Protein AF-A0A0C3NPZ9-F1 (afdb_monomer_lite)

Structure (mmCIF, N/CA/C/O backbone):
data_AF-A0A0C3NPZ9-F1
#
_entry.id   AF-A0A0C3NPZ9-F1
#
loop_
_atom_site.group_PDB
_atom_site.id
_atom_site.type_symbol
_atom_site.label_atom_id
_atom_site.label_alt_id
_atom_site.label_comp_id
_atom_site.label_asym_id
_atom_site.label_entity_id
_atom_site.label_seq_id
_atom_site.pdbx_PDB_ins_code
_atom_site.Cartn_x
_atom_site.Cartn_y
_atom_site.Cartn_z
_atom_site.occupancy
_atom_site.B_iso_or_equiv
_atom_site.auth_seq_id
_atom_site.auth_comp_id
_atom_site.auth_asym_id
_atom_site.auth_atom_id
_atom_site.pdbx_PDB_model_num
ATOM 1 N N . MET A 1 1 ? -1.821 -2.850 -9.530 1.00 48.66 1 MET A N 1
ATOM 2 C CA . MET A 1 1 ? -2.985 -3.071 -8.647 1.00 48.66 1 MET A CA 1
ATOM 3 C C . MET A 1 1 ? -3.741 -4.342 -9.054 1.00 48.66 1 MET A C 1
ATOM 5 O O . MET A 1 1 ? -3.754 -5.265 -8.270 1.00 48.66 1 MET A O 1
ATOM 9 N N . VAL A 1 2 ? -4.189 -4.513 -10.308 1.00 52.78 2 VAL A N 1
ATOM 10 C CA . VAL A 1 2 ? -4.912 -5.738 -10.766 1.00 52.78 2 VAL A CA 1
ATOM 11 C C . VAL A 1 2 ? -4.054 -7.022 -10.913 1.00 52.78 2 VAL A C 1
ATOM 13 O O . VAL A 1 2 ? -4.598 -8.112 -11.031 1.00 52.78 2 VAL A O 1
ATOM 16 N N . LEU A 1 3 ? -2.719 -6.933 -10.892 1.00 66.12 3 LEU A N 1
ATOM 17 C CA . LEU A 1 3 ? -1.828 -8.089 -11.119 1.00 66.12 3 LEU A CA 1
ATOM 18 C C . LEU A 1 3 ? -1.519 -8.930 -9.865 1.00 66.12 3 LEU A C 1
ATOM 20 O O . LEU A 1 3 ? -1.124 -10.080 -10.014 1.00 66.12 3 LEU A O 1
ATOM 24 N N . HIS A 1 4 ? -1.680 -8.373 -8.659 1.00 71.06 4 HIS A N 1
ATOM 25 C CA . HIS A 1 4 ? -1.369 -9.039 -7.386 1.00 71.06 4 HIS A CA 1
ATOM 26 C C . HIS A 1 4 ? -2.396 -8.617 -6.320 1.00 71.06 4 HIS A C 1
ATOM 28 O O . HIS A 1 4 ? -2.152 -7.649 -5.594 1.00 71.06 4 HIS A O 1
ATOM 34 N N . PRO A 1 5 ? -3.566 -9.281 -6.262 1.00 76.94 5 PRO A N 1
ATOM 35 C CA . PRO A 1 5 ? -4.648 -8.901 -5.354 1.00 76.94 5 PRO A CA 1
ATOM 36 C C . PRO A 1 5 ? -4.285 -9.089 -3.873 1.00 76.94 5 PRO A C 1
ATOM 38 O O . PRO A 1 5 ? -4.749 -8.311 -3.046 1.00 76.94 5 PRO A O 1
ATOM 41 N N . ASP A 1 6 ? -3.429 -10.057 -3.537 1.00 82.25 6 ASP A N 1
ATOM 42 C CA . ASP A 1 6 ? -2.950 -10.299 -2.168 1.00 82.25 6 ASP A CA 1
ATOM 43 C C . ASP A 1 6 ? -2.125 -9.123 -1.629 1.00 82.25 6 ASP A C 1
ATOM 45 O O . ASP A 1 6 ? -2.411 -8.596 -0.561 1.00 82.25 6 ASP A O 1
ATOM 49 N N . VAL A 1 7 ? -1.176 -8.622 -2.427 1.00 80.19 7 VAL A N 1
ATOM 50 C CA . VAL A 1 7 ? -0.343 -7.459 -2.064 1.00 80.19 7 VAL A CA 1
ATOM 51 C C . VAL A 1 7 ? -1.195 -6.197 -1.922 1.00 80.19 7 VAL A C 1
ATOM 53 O O . VAL A 1 7 ? -0.918 -5.338 -1.090 1.00 80.19 7 VAL A O 1
ATOM 56 N N . GLN A 1 8 ? -2.251 -6.075 -2.732 1.00 78.31 8 GLN A N 1
ATOM 57 C CA . GLN A 1 8 ? -3.197 -4.972 -2.608 1.00 78.31 8 GLN A CA 1
ATOM 58 C C . GLN A 1 8 ? -4.020 -5.064 -1.315 1.00 78.31 8 GLN A C 1
ATOM 60 O O . GLN A 1 8 ? -4.275 -4.026 -0.714 1.00 78.31 8 GLN A O 1
ATOM 65 N N . GLN A 1 9 ? -4.430 -6.266 -0.899 1.00 84.31 9 GLN A N 1
ATOM 66 C CA . GLN A 1 9 ? -5.135 -6.479 0.370 1.00 84.31 9 GLN A CA 1
ATOM 67 C C . GLN A 1 9 ? -4.251 -6.093 1.555 1.00 84.31 9 GLN A C 1
ATOM 69 O O . GLN A 1 9 ? -4.656 -5.253 2.348 1.00 84.31 9 GLN A O 1
ATOM 74 N N . GLU A 1 10 ? -3.019 -6.596 1.592 1.00 84.12 10 GLU A N 1
ATOM 75 C CA . GLU A 1 10 ? -2.078 -6.346 2.689 1.00 84.12 10 GLU A CA 1
ATOM 76 C C . GLU A 1 10 ? -1.729 -4.849 2.805 1.00 84.12 10 GLU A C 1
ATOM 78 O O . GLU A 1 10 ? -1.748 -4.268 3.890 1.00 84.12 10 GLU A O 1
ATOM 83 N N . ALA A 1 11 ? -1.541 -4.168 1.667 1.00 81.06 11 ALA A N 1
ATOM 84 C CA . ALA A 1 11 ? -1.364 -2.718 1.641 1.00 81.06 11 ALA A CA 1
ATOM 85 C C . ALA A 1 11 ? -2.621 -1.956 2.099 1.00 81.06 11 ALA A C 1
ATOM 87 O O . ALA A 1 11 ? -2.509 -0.932 2.768 1.00 81.06 11 ALA A O 1
ATOM 88 N N . GLN A 1 12 ? -3.820 -2.423 1.743 1.00 79.19 12 GLN A N 1
ATOM 89 C CA . GLN A 1 12 ? -5.074 -1.783 2.140 1.00 79.19 12 GLN A CA 1
ATOM 90 C C . GLN A 1 12 ? -5.353 -1.955 3.639 1.00 79.19 12 GLN A C 1
ATOM 92 O O . GLN A 1 12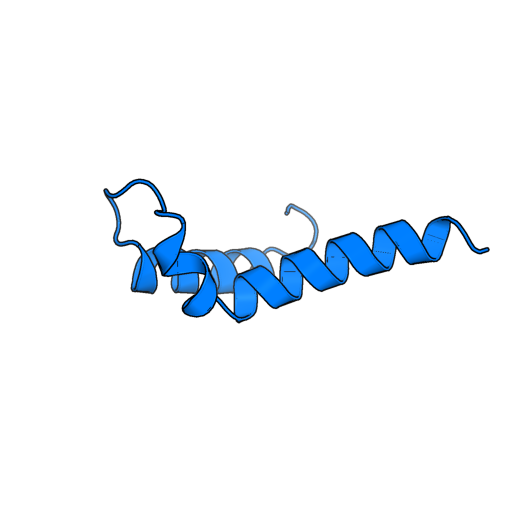 ? -5.849 -1.014 4.255 1.00 79.19 12 GLN A O 1
ATOM 97 N N . GLU A 1 13 ? -5.013 -3.108 4.219 1.00 84.88 13 GLU A N 1
ATOM 98 C CA . GLU A 1 13 ? -5.089 -3.371 5.661 1.00 84.88 1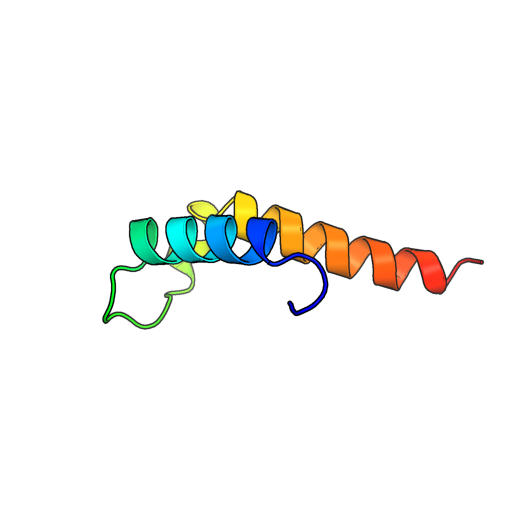3 GLU A CA 1
ATOM 99 C C . GLU A 1 13 ? -4.124 -2.479 6.449 1.00 84.88 13 GLU A C 1
ATOM 101 O O . GLU A 1 13 ? -4.513 -1.903 7.463 1.00 84.88 13 GLU A O 1
ATOM 106 N N . GLU A 1 14 ? -2.894 -2.290 5.959 1.00 83.75 14 GLU A N 1
ATOM 107 C CA . GLU A 1 14 ? -1.933 -1.376 6.590 1.00 83.75 14 GLU A CA 1
ATOM 108 C C . GLU A 1 14 ? -2.439 0.077 6.555 1.00 83.75 14 GLU A C 1
ATOM 110 O O . GLU A 1 14 ? -2.411 0.779 7.567 1.00 83.75 14 GLU A O 1
ATOM 115 N N . ILE A 1 15 ? -2.994 0.514 5.417 1.00 79.44 15 ILE A N 1
ATOM 116 C CA . ILE A 1 15 ? -3.614 1.841 5.283 1.00 79.44 15 ILE A CA 1
ATOM 117 C C . ILE A 1 15 ? -4.803 1.994 6.237 1.00 79.44 15 ILE A C 1
ATOM 119 O O . ILE A 1 15 ? -4.919 3.028 6.893 1.00 79.44 15 ILE A O 1
ATOM 123 N N . ASP A 1 16 ? -5.683 0.996 6.319 1.00 80.88 16 ASP A N 1
ATOM 124 C CA . ASP A 1 16 ? -6.857 1.033 7.195 1.00 80.88 16 ASP A CA 1
ATOM 125 C C . ASP A 1 16 ? -6.451 1.079 8.676 1.00 80.88 16 ASP A C 1
ATOM 127 O O . ASP A 1 16 ? -7.002 1.869 9.444 1.00 80.88 16 ASP A O 1
ATOM 131 N N . SER A 1 17 ? -5.411 0.326 9.054 1.00 80.44 17 SER A N 1
ATOM 132 C CA . SER A 1 17 ? -4.885 0.292 10.421 1.00 80.44 17 SER A CA 1
ATOM 133 C C . SER A 1 17 ? -4.197 1.591 10.848 1.00 80.44 17 SER A C 1
ATOM 135 O O . SER A 1 17 ? -4.190 1.900 12.040 1.00 80.44 17 SER A O 1
ATOM 137 N N . VAL A 1 18 ? -3.584 2.321 9.916 1.00 74.19 18 VAL A N 1
ATOM 138 C CA . VAL A 1 18 ? -2.797 3.529 10.213 1.00 74.19 18 VAL A CA 1
ATOM 139 C C . VAL A 1 18 ? -3.636 4.800 10.062 1.00 74.19 18 VAL A C 1
ATOM 141 O O . VAL A 1 18 ? -3.648 5.642 10.955 1.00 74.19 18 VAL A O 1
ATOM 144 N N . VAL A 1 19 ? -4.391 4.929 8.968 1.00 71.81 19 VAL A N 1
ATOM 145 C CA . VAL A 1 19 ? -5.164 6.142 8.649 1.00 71.81 19 VAL A CA 1
ATOM 146 C C . VAL A 1 19 ? -6.561 6.119 9.282 1.00 71.81 19 VAL A C 1
ATOM 148 O O . VAL A 1 19 ? -7.100 7.176 9.623 1.00 71.81 19 VAL A O 1
ATOM 151 N N . GLY A 1 20 ? -7.151 4.932 9.466 1.00 67.38 20 GLY A N 1
ATOM 152 C CA . GLY A 1 20 ? -8.540 4.764 9.891 1.00 67.38 20 GLY A CA 1
ATOM 153 C C . GLY A 1 20 ? -9.549 5.198 8.816 1.00 67.38 20 GLY A C 1
ATOM 154 O O . GLY A 1 20 ? -9.336 6.168 8.088 1.00 67.38 20 GLY A O 1
ATOM 155 N N . ALA A 1 21 ? -10.682 4.492 8.733 1.00 59.84 21 ALA A N 1
ATOM 156 C CA . ALA A 1 21 ? -11.681 4.516 7.648 1.00 59.84 21 ALA A CA 1
ATOM 157 C C . ALA A 1 21 ? -12.425 5.853 7.352 1.00 59.84 21 ALA A C 1
ATOM 159 O O . ALA A 1 21 ? -13.543 5.844 6.834 1.00 59.84 21 ALA A O 1
ATOM 160 N N . GLY A 1 22 ? -11.852 7.021 7.651 1.00 60.88 22 GLY A N 1
ATOM 161 C CA . GLY A 1 22 ? -12.486 8.319 7.398 1.00 60.88 22 GLY A CA 1
ATOM 162 C C . GLY A 1 22 ? -11.566 9.541 7.375 1.00 60.88 22 GLY A C 1
ATOM 163 O O . GLY A 1 22 ? -12.070 10.650 7.190 1.00 60.88 22 GLY A O 1
ATOM 164 N N . CYS A 1 23 ? -10.250 9.381 7.538 1.00 58.34 23 CYS A N 1
ATOM 165 C CA . CYS A 1 23 ? -9.304 10.495 7.486 1.00 58.34 23 CYS A CA 1
ATOM 166 C C . CYS A 1 23 ? -8.542 10.510 6.157 1.00 58.34 23 CYS A C 1
ATOM 168 O O . CYS A 1 23 ? -8.168 9.477 5.611 1.00 58.34 23 CYS A O 1
ATOM 170 N N . LEU A 1 24 ? -8.307 11.705 5.613 1.00 62.00 24 LEU A N 1
ATOM 171 C CA . LEU A 1 24 ? -7.391 11.856 4.485 1.00 6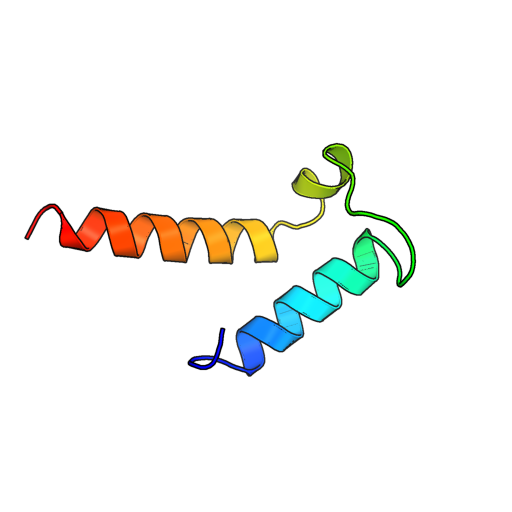2.00 24 LEU A CA 1
ATOM 172 C C . LEU A 1 24 ? -5.978 11.499 4.974 1.00 62.00 24 LEU A C 1
ATOM 174 O O . LEU A 1 24 ? -5.577 12.027 6.015 1.00 62.00 24 LEU A O 1
ATOM 178 N N . PRO A 1 25 ? -5.221 10.652 4.253 1.00 60.28 25 PRO A N 1
ATOM 179 C CA . PRO A 1 25 ? -3.865 10.292 4.647 1.00 60.28 25 PRO A CA 1
ATOM 180 C C . PRO A 1 25 ? -3.027 11.565 4.776 1.00 60.28 25 PRO A C 1
ATOM 182 O O . PRO A 1 25 ? -2.831 12.301 3.803 1.00 60.28 25 PRO A O 1
ATOM 185 N N . HIS A 1 26 ? -2.567 11.861 5.992 1.00 62.69 26 HIS A N 1
ATOM 186 C CA . HIS A 1 26 ? -1.717 13.014 6.237 1.00 62.69 26 HIS A CA 1
ATOM 187 C C . HIS A 1 26 ? -0.262 12.651 5.931 1.00 62.69 26 HIS A C 1
ATOM 189 O O . HIS A 1 26 ? 0.166 11.511 6.096 1.00 62.69 26 HIS A O 1
ATOM 195 N N . SER A 1 27 ? 0.544 13.631 5.519 1.00 60.41 27 SER A N 1
ATOM 196 C CA . SER A 1 27 ? 1.968 13.429 5.204 1.00 60.41 27 SER A CA 1
ATOM 197 C C . SER A 1 27 ? 2.780 12.814 6.359 1.00 60.41 27 SER A C 1
ATOM 199 O O . SER A 1 27 ? 3.865 12.295 6.113 1.00 60.41 27 SER A O 1
ATOM 201 N N . GLY A 1 28 ? 2.264 12.888 7.594 1.00 64.31 28 GLY A N 1
ATOM 202 C CA . GLY A 1 28 ? 2.851 12.314 8.808 1.00 64.31 28 GLY A CA 1
ATOM 203 C C . GLY A 1 28 ? 2.570 10.824 9.043 1.00 64.31 28 GLY A C 1
ATOM 204 O O . GLY A 1 28 ? 3.248 10.239 9.878 1.00 64.31 28 GLY A O 1
ATOM 205 N N . ASP A 1 29 ? 1.649 10.205 8.297 1.00 65.81 29 ASP A N 1
ATOM 206 C CA . ASP A 1 29 ? 1.362 8.760 8.377 1.00 65.81 29 ASP A CA 1
ATOM 207 C C . ASP A 1 29 ? 2.263 7.912 7.476 1.00 65.81 29 ASP A C 1
ATOM 209 O O . ASP A 1 29 ? 2.411 6.713 7.688 1.00 65.81 29 ASP A O 1
ATOM 213 N N . ARG A 1 30 ? 2.944 8.542 6.510 1.00 62.34 30 ARG A N 1
ATOM 214 C CA . ARG A 1 30 ? 3.924 7.883 5.630 1.00 62.34 30 ARG A CA 1
ATOM 215 C C . ARG A 1 30 ? 4.974 7.026 6.359 1.00 62.34 30 ARG A C 1
ATOM 217 O O . ARG A 1 30 ? 5.158 5.896 5.926 1.00 62.34 30 ARG A O 1
ATOM 224 N N . PRO A 1 31 ? 5.631 7.474 7.452 1.00 67.44 31 PRO A N 1
ATOM 225 C CA . PRO A 1 31 ? 6.602 6.635 8.162 1.00 67.44 31 PRO A CA 1
ATOM 226 C C . PRO A 1 31 ? 5.991 5.412 8.868 1.00 67.44 31 PRO A C 1
ATOM 228 O O . PRO A 1 31 ? 6.741 4.521 9.251 1.00 67.44 31 PRO A O 1
ATOM 231 N N . ASN A 1 32 ? 4.666 5.355 9.052 1.00 71.81 32 ASN A N 1
ATOM 232 C CA . ASN A 1 32 ? 3.969 4.195 9.620 1.00 71.81 32 ASN A CA 1
ATOM 233 C C . ASN A 1 32 ? 3.451 3.219 8.550 1.00 71.81 32 ASN A C 1
ATOM 235 O O . ASN A 1 32 ? 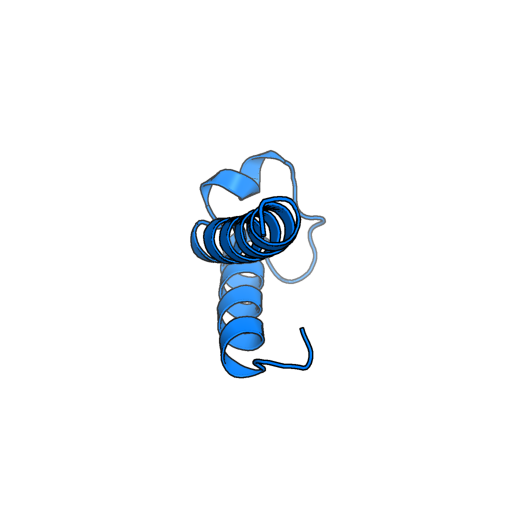2.841 2.220 8.911 1.00 71.81 32 ASN A O 1
ATOM 239 N N . LEU A 1 33 ? 3.712 3.474 7.261 1.00 75.44 33 LEU A N 1
ATOM 240 C CA . LEU A 1 33 ? 3.275 2.638 6.134 1.00 75.44 33 LEU A CA 1
ATOM 241 C C . LEU A 1 33 ? 4.476 1.994 5.406 1.00 75.44 33 LEU A C 1
ATOM 243 O O . LEU A 1 33 ? 4.708 2.277 4.222 1.00 75.44 33 LEU A O 1
ATOM 247 N N . PRO A 1 34 ? 5.298 1.177 6.095 1.00 78.56 34 PRO A N 1
ATOM 248 C CA . PRO A 1 34 ? 6.510 0.603 5.519 1.00 78.56 34 PRO A CA 1
ATOM 249 C C . PRO A 1 34 ? 6.212 -0.364 4.368 1.00 78.56 34 PRO A C 1
ATOM 251 O O . PRO A 1 34 ? 7.006 -0.446 3.427 1.00 78.56 34 PRO A O 1
ATOM 254 N N . PHE A 1 35 ? 5.083 -1.078 4.403 1.00 79.25 35 PHE A N 1
ATOM 255 C CA . PHE A 1 35 ? 4.715 -2.006 3.341 1.00 79.25 35 PHE A CA 1
ATOM 256 C C . PHE A 1 35 ? 4.288 -1.255 2.080 1.00 79.25 35 PHE A C 1
ATOM 258 O O . PHE A 1 35 ? 4.757 -1.552 0.978 1.00 79.25 35 PHE A O 1
ATOM 265 N N . LEU A 1 36 ? 3.469 -0.212 2.237 1.00 77.88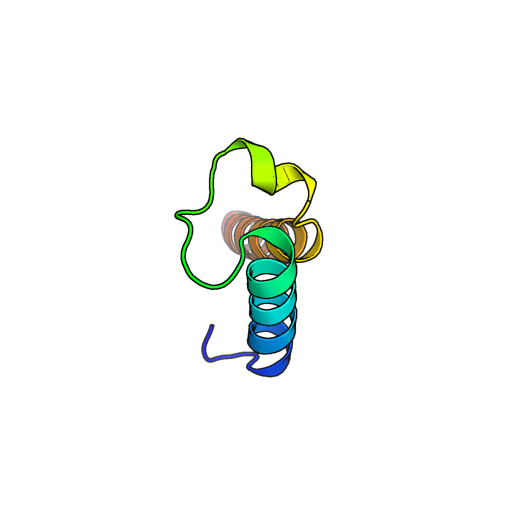 36 LEU A N 1
ATOM 266 C CA . LEU A 1 36 ? 3.104 0.664 1.125 1.00 77.88 36 LEU A CA 1
ATOM 267 C C . LEU A 1 36 ? 4.345 1.307 0.483 1.00 77.88 36 LEU A C 1
ATOM 269 O O . LEU A 1 36 ? 4.455 1.364 -0.745 1.00 77.88 36 LEU A O 1
ATOM 273 N N . GLU A 1 37 ? 5.291 1.775 1.300 1.00 81.12 37 GLU A N 1
ATOM 274 C CA . GLU A 1 37 ? 6.531 2.386 0.821 1.00 81.12 37 GLU A CA 1
ATOM 275 C C . GLU A 1 37 ? 7.397 1.375 0.054 1.00 81.12 37 GLU A C 1
ATOM 277 O O . GLU A 1 37 ? 7.894 1.692 -1.029 1.00 81.12 37 GLU A O 1
ATOM 282 N N . ALA A 1 38 ? 7.495 0.132 0.538 1.00 82.50 38 ALA A N 1
ATOM 283 C CA . ALA A 1 38 ? 8.176 -0.954 -0.162 1.00 82.50 38 ALA A CA 1
ATOM 284 C C . ALA A 1 38 ? 7.542 -1.256 -1.532 1.00 82.50 38 ALA A C 1
ATOM 286 O O . ALA A 1 38 ? 8.261 -1.343 -2.527 1.00 82.50 38 ALA A O 1
ATOM 287 N N . VAL A 1 39 ? 6.208 -1.324 -1.628 1.00 79.81 39 VAL A N 1
ATOM 288 C CA . VAL A 1 39 ? 5.493 -1.557 -2.900 1.00 79.81 39 VAL A CA 1
ATOM 289 C C . VAL A 1 39 ? 5.715 -0.411 -3.897 1.00 79.81 39 VAL A C 1
ATOM 291 O O . VAL A 1 39 ? 5.916 -0.636 -5.099 1.00 79.81 39 VAL A O 1
ATOM 294 N N . VAL A 1 40 ? 5.697 0.837 -3.419 1.00 79.31 40 VAL A N 1
ATOM 295 C CA . VAL A 1 40 ? 5.971 2.026 -4.244 1.00 79.31 40 VAL A CA 1
ATOM 296 C C . VAL A 1 40 ? 7.419 2.031 -4.722 1.00 79.31 40 VAL A C 1
ATOM 298 O O . VAL A 1 40 ? 7.673 2.292 -5.904 1.00 79.31 40 VAL A O 1
ATOM 301 N N . LEU A 1 41 ? 8.363 1.703 -3.838 1.00 80.00 41 LEU A N 1
ATOM 302 C CA . LEU A 1 41 ? 9.766 1.539 -4.188 1.00 80.00 41 LEU A CA 1
ATOM 303 C C . LEU A 1 41 ? 9.910 0.451 -5.246 1.00 80.00 41 LEU A C 1
ATOM 305 O O . LEU A 1 41 ? 10.449 0.743 -6.305 1.00 80.00 41 LEU A O 1
ATOM 309 N N . GLU A 1 42 ? 9.397 -0.761 -5.039 1.00 81.06 42 GLU A N 1
ATOM 310 C CA . GLU A 1 42 ? 9.485 -1.851 -6.020 1.00 81.06 42 GLU A CA 1
ATOM 311 C C . GLU A 1 42 ? 8.920 -1.458 -7.392 1.00 81.06 42 GLU A C 1
ATOM 313 O O . GLU A 1 42 ? 9.527 -1.741 -8.428 1.00 81.06 42 GLU A O 1
ATOM 318 N N . THR A 1 43 ? 7.797 -0.737 -7.417 1.00 74.00 43 THR A N 1
ATOM 319 C CA . THR A 1 43 ? 7.194 -0.227 -8.659 1.00 74.00 43 THR A CA 1
ATOM 320 C C . THR A 1 43 ? 8.091 0.813 -9.344 1.00 74.00 43 THR A C 1
ATOM 322 O O . THR A 1 43 ? 8.275 0.791 -10.568 1.00 74.00 43 THR A O 1
ATOM 325 N N . THR A 1 44 ? 8.696 1.703 -8.556 1.00 75.19 44 THR A N 1
ATOM 326 C CA . THR A 1 44 ? 9.626 2.738 -9.031 1.00 75.19 44 THR A CA 1
ATOM 327 C C . THR A 1 44 ? 10.927 2.118 -9.547 1.00 75.19 44 THR A C 1
ATOM 329 O O . THR A 1 44 ? 11.361 2.420 -10.659 1.00 75.19 44 THR A O 1
ATOM 332 N N . TRP A 1 45 ? 11.508 1.176 -8.800 1.00 72.31 45 TRP A N 1
ATOM 333 C CA . TRP A 1 45 ? 12.702 0.416 -9.171 1.00 72.31 45 TRP A CA 1
ATOM 334 C C . TRP A 1 45 ? 12.485 -0.391 -10.447 1.00 72.31 45 TRP A C 1
ATOM 336 O O . TRP A 1 45 ? 13.350 -0.401 -11.321 1.00 72.31 45 TRP A O 1
ATOM 346 N N . ARG A 1 46 ? 11.323 -1.035 -10.607 1.00 61.59 46 ARG A N 1
ATOM 347 C CA . ARG A 1 46 ? 10.994 -1.799 -11.818 1.00 61.59 46 ARG A CA 1
ATOM 348 C C . ARG A 1 46 ? 10.857 -0.910 -13.054 1.00 61.59 46 ARG A C 1
ATOM 350 O O . ARG A 1 46 ? 11.255 -1.329 -14.137 1.00 61.59 46 ARG A O 1
ATOM 357 N N . SER A 1 47 ? 10.363 0.316 -12.887 1.00 60.41 47 SER A N 1
ATOM 358 C CA . SER A 1 47 ? 10.286 1.312 -13.964 1.00 60.41 47 SER A CA 1
ATOM 359 C C . SER A 1 47 ? 11.668 1.854 -14.340 1.00 60.41 47 SER A C 1
ATOM 361 O O . SER A 1 47 ? 11.987 1.980 -15.519 1.00 60.41 47 SER A O 1
ATOM 363 N N . PHE A 1 48 ? 12.530 2.096 -13.350 1.00 60.66 48 PHE A N 1
ATOM 364 C CA . PHE A 1 48 ? 13.913 2.517 -13.577 1.00 60.66 48 PHE A CA 1
ATOM 365 C C . PHE A 1 48 ? 14.764 1.413 -14.227 1.00 60.66 48 PHE A C 1
ATOM 367 O O . PHE A 1 48 ? 15.602 1.682 -15.085 1.00 60.66 48 PHE A O 1
ATOM 374 N N . ARG A 1 49 ? 14.502 0.147 -13.885 1.00 58.78 49 ARG A N 1
ATOM 375 C CA . ARG A 1 49 ? 15.189 -1.021 -14.456 1.00 58.78 49 ARG A CA 1
ATOM 376 C C . ARG A 1 49 ? 14.931 -1.215 -15.955 1.00 58.78 49 ARG A C 1
ATOM 378 O O . ARG A 1 49 ? 15.767 -1.806 -16.626 1.00 58.78 49 ARG A O 1
ATOM 385 N N . LEU A 1 50 ? 13.815 -0.711 -16.483 1.00 58.12 50 LEU A N 1
ATOM 386 C CA . LEU A 1 50 ? 13.486 -0.770 -17.914 1.00 58.12 50 LEU A CA 1
ATOM 387 C C . LEU A 1 50 ? 14.164 0.333 -18.747 1.00 58.12 50 LEU A C 1
ATOM 389 O O . LEU A 1 50 ? 14.152 0.250 -19.967 1.00 58.12 50 LEU A O 1
ATOM 393 N N . LEU A 1 51 ? 14.759 1.345 -18.107 1.00 60.25 51 LEU A N 1
ATOM 394 C CA . LEU A 1 51 ? 15.467 2.452 -18.769 1.00 60.25 51 LEU A CA 1
ATOM 395 C C . LEU 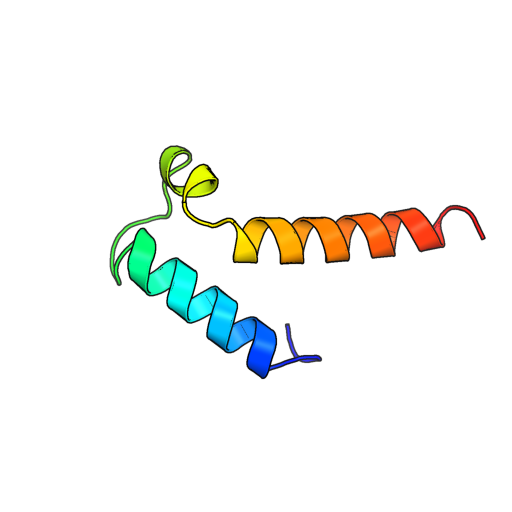A 1 51 ? 16.971 2.189 -18.980 1.00 60.25 51 LEU A C 1
ATOM 397 O O . LEU A 1 51 ? 17.638 2.992 -19.624 1.00 60.25 51 LEU A O 1
ATOM 401 N N . PHE A 1 52 ? 17.500 1.081 -18.451 1.00 53.56 52 PHE A N 1
ATOM 402 C CA . PHE A 1 52 ? 18.920 0.700 -18.521 1.00 53.56 52 PHE A CA 1
ATOM 403 C C . PHE A 1 52 ? 19.159 -0.680 -19.171 1.00 53.56 52 PHE A C 1
ATOM 405 O O . PHE A 1 52 ? 20.225 -1.266 -18.979 1.00 53.56 52 PHE A O 1
ATOM 412 N N . VAL A 1 53 ? 18.186 -1.201 -19.931 1.00 50.72 53 VAL A N 1
ATOM 413 C CA . VAL A 1 53 ? 18.330 -2.406 -20.772 1.00 50.72 53 VAL A CA 1
ATOM 414 C C . VAL A 1 53 ? 18.207 -2.061 -22.249 1.00 50.72 53 VAL A C 1
ATOM 416 O O . VAL A 1 53 ? 17.365 -1.196 -22.574 1.00 50.72 53 VAL A O 1
#

Organism: NCBI:txid870435

InterPro domains:
  IPR001128 Cytochrome P450 [PF00067] (1-43)
  IPR036396 Cytochrome P450 superfamily [G3DSA:1.10.630.10] (1-50)
  IPR036396 Cytochrome P450 superfamily [SSF48264] (1-43)
  IPR050364 Cytochrome P450 monooxygenase, fungi [PTHR46300] (1-46)

Secondary structure (DSSP, 8-state):
-TT-HHHHHHHHHHHHHHH-TTS---TTTGGG-HHHHHHHHHHHHHHHHTT--

Radius of gyration: 13.1 Å; chains: 1; bounding box: 31×24×31 Å

Foldseek 3Di:
DVPCVPLVVVQVVQCCVQQNDDHDDDPVSVVSRVSVVVVVVVVVVVVVVVVPD

pLDDT: mean 70.65, std 10.15, range [48.66, 84.88]

Sequence (53 aa):
MVLHPDVQQEAQEEIDSVVGAGCLPHSGDRPNLPFLEAVVLETTWRSFRLLFV